Protein AF-A0A929IHF7-F1 (afdb_monomer_lite)

Secondary structure (DSSP, 8-state):
--EEEE----HHHHHHHHHHHHHHHHHHTT-SEEEEE-TTTTTTS---HHHHHHHHHTT-SEEE--TTTTSSTTHHHHHHH-TTEE--TTSPTT-SSBSEEEEE-TTS-EEEEE-----TTS---S--

Sequence (128 aa):
MRMLFLGDVVGRSGRDAVNGRLPGLRKELDLDFVVVNAENAAAGFGMTPKICDAMFEAGVDVITGGNHSWDQREIIPYISEQKRLQRPANYPQGTPGIGAGLYPARGGRKVAVISVMCRLFMDPLDCP

Radius of gyration: 14.23 Å; chains: 1; bounding box: 32×29×38 Å

pLDDT: mean 97.51, std 1.62, range [89.12, 98.88]

Structure (mmCIF, N/CA/C/O backbone):
data_AF-A0A929IHF7-F1
#
_entry.id   AF-A0A929IHF7-F1
#
loop_
_atom_site.group_PDB
_atom_site.id
_atom_sit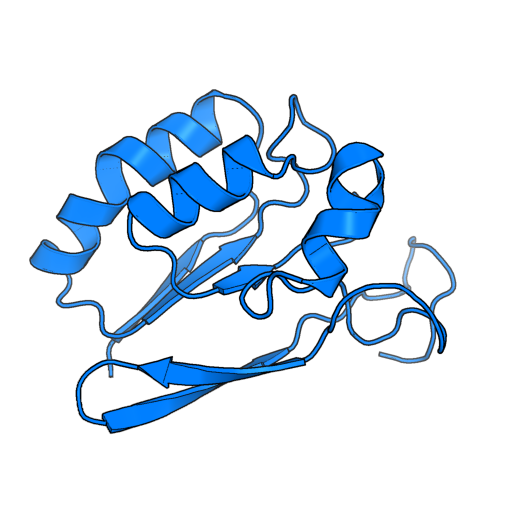e.type_symbol
_atom_site.label_atom_id
_atom_site.label_alt_id
_atom_site.label_comp_id
_atom_site.label_asym_id
_atom_site.label_entity_id
_atom_site.label_seq_id
_atom_site.pdbx_PDB_ins_code
_atom_site.Cartn_x
_atom_site.Cartn_y
_atom_site.Cartn_z
_atom_site.occupancy
_atom_site.B_iso_or_equiv
_atom_site.auth_seq_id
_atom_site.auth_comp_id
_atom_site.auth_asym_id
_atom_site.auth_atom_id
_atom_site.pdbx_PDB_model_num
ATOM 1 N N . MET A 1 1 ? -19.793 3.890 8.462 1.00 91.56 1 MET A N 1
ATOM 2 C CA . MET A 1 1 ? -18.428 3.397 8.217 1.00 91.56 1 MET A CA 1
ATOM 3 C C . MET A 1 1 ? -17.625 4.564 7.679 1.00 91.56 1 MET A C 1
ATOM 5 O O . MET A 1 1 ? -18.098 5.192 6.740 1.00 91.56 1 MET A O 1
ATOM 9 N N . ARG A 1 2 ? -16.484 4.888 8.282 1.00 97.31 2 ARG A N 1
ATOM 10 C CA . ARG A 1 2 ? -15.614 5.999 7.886 1.00 97.31 2 ARG A CA 1
ATOM 11 C C . ARG A 1 2 ? -14.311 5.429 7.352 1.00 97.31 2 ARG A C 1
ATOM 13 O O . ARG A 1 2 ? -13.634 4.682 8.055 1.00 97.31 2 ARG A O 1
ATOM 20 N N . MET A 1 3 ? -13.996 5.748 6.104 1.00 97.75 3 MET A N 1
ATOM 21 C CA . MET A 1 3 ? -12.813 5.235 5.423 1.00 97.75 3 MET A CA 1
ATOM 22 C C . MET A 1 3 ? -11.880 6.379 5.058 1.00 97.75 3 MET A C 1
ATOM 24 O O . MET A 1 3 ? -12.338 7.479 4.751 1.00 97.75 3 MET A O 1
ATOM 28 N N . LEU A 1 4 ? -10.585 6.095 5.070 1.00 98.50 4 LEU A N 1
ATOM 29 C CA . LEU A 1 4 ? -9.557 6.985 4.554 1.00 98.50 4 LEU A CA 1
ATOM 30 C C . LEU A 1 4 ? -8.784 6.255 3.463 1.00 98.50 4 LEU A C 1
ATOM 32 O O . LEU A 1 4 ? -8.273 5.162 3.694 1.00 98.50 4 LEU A O 1
ATOM 36 N N . PHE A 1 5 ? -8.686 6.874 2.295 1.00 98.56 5 PHE A N 1
ATOM 37 C CA . PHE A 1 5 ? -7.763 6.462 1.250 1.00 98.56 5 PHE A CA 1
ATOM 38 C C . PHE A 1 5 ? -6.685 7.536 1.133 1.00 98.56 5 PHE A C 1
ATOM 40 O O . PHE A 1 5 ? -7.006 8.704 0.910 1.00 98.56 5 PHE A O 1
ATOM 47 N N . LEU A 1 6 ? -5.423 7.157 1.312 1.00 98.38 6 LEU A N 1
ATOM 48 C CA . LEU A 1 6 ? -4.285 8.025 1.038 1.00 98.38 6 LEU A CA 1
ATOM 49 C C . LEU A 1 6 ? -3.726 7.664 -0.334 1.00 98.38 6 LEU A C 1
ATOM 51 O O . LEU A 1 6 ? -3.430 6.498 -0.600 1.00 98.38 6 LEU A O 1
ATOM 55 N N . GLY A 1 7 ? -3.596 8.680 -1.187 1.00 97.06 7 GLY A N 1
ATOM 56 C CA . GLY A 1 7 ? -2.912 8.546 -2.467 1.00 97.06 7 GLY A CA 1
ATOM 57 C C . GLY A 1 7 ? -1.421 8.263 -2.294 1.00 97.06 7 GLY A C 1
ATOM 58 O O . GLY A 1 7 ? -0.937 8.016 -1.189 1.00 97.06 7 GLY A O 1
ATOM 59 N N . ASP A 1 8 ? -0.709 8.322 -3.409 1.00 98.06 8 ASP A N 1
ATOM 60 C CA . ASP A 1 8 ? 0.684 7.915 -3.528 1.00 98.06 8 ASP A CA 1
ATOM 61 C C . ASP A 1 8 ? 1.588 8.474 -2.432 1.00 98.06 8 ASP A C 1
ATOM 63 O O . ASP A 1 8 ? 1.854 9.676 -2.324 1.00 98.06 8 ASP A O 1
ATOM 67 N N . VAL A 1 9 ? 2.120 7.557 -1.634 1.00 98.56 9 VAL A N 1
ATOM 68 C CA . VAL A 1 9 ? 3.152 7.864 -0.658 1.00 98.56 9 VAL A CA 1
ATOM 69 C C . VAL A 1 9 ? 4.490 7.923 -1.368 1.00 98.56 9 VAL A C 1
ATOM 71 O O . VAL A 1 9 ? 5.013 6.902 -1.805 1.00 98.56 9 VAL A O 1
ATOM 74 N N . VAL A 1 10 ? 5.072 9.119 -1.434 1.00 98.62 10 VAL A N 1
ATOM 75 C CA . VAL A 1 10 ? 6.331 9.353 -2.147 1.00 98.62 10 VAL A CA 1
ATOM 76 C C . VAL A 1 10 ? 7.488 9.534 -1.168 1.00 98.62 10 VAL A C 1
ATOM 78 O O . VAL A 1 10 ? 7.536 10.491 -0.390 1.00 98.62 10 VAL A O 1
ATOM 81 N N . GLY A 1 11 ? 8.459 8.621 -1.234 1.00 98.06 11 GLY A N 1
ATOM 82 C CA . GLY A 1 11 ? 9.739 8.739 -0.539 1.00 98.06 11 GLY A CA 1
ATOM 83 C C . GLY A 1 11 ? 9.635 8.926 0.981 1.00 98.06 11 GLY A C 1
ATOM 84 O O . GLY A 1 11 ? 8.690 8.493 1.634 1.00 98.06 11 GLY A O 1
ATOM 85 N N . ARG A 1 12 ? 10.665 9.537 1.583 1.00 98.19 12 ARG A N 1
ATOM 86 C CA . ARG A 1 12 ? 10.750 9.691 3.047 1.00 98.19 12 ARG A CA 1
ATOM 87 C C . ARG A 1 12 ? 9.661 10.603 3.604 1.00 98.19 12 ARG A C 1
ATOM 89 O O . ARG A 1 12 ? 9.020 10.227 4.573 1.00 98.19 12 ARG A O 1
ATOM 96 N N . SER A 1 13 ? 9.429 11.749 2.972 1.00 98.12 13 SER A N 1
ATOM 97 C CA . SER A 1 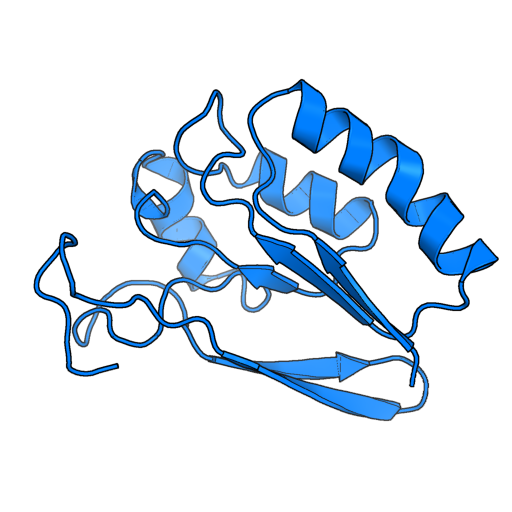13 ? 8.434 12.727 3.424 1.00 98.12 13 SER A CA 1
ATOM 98 C C . SER A 1 13 ? 7.028 12.132 3.494 1.00 98.12 13 SER A C 1
ATOM 100 O O . SER A 1 13 ? 6.339 12.323 4.493 1.00 98.12 13 SER A O 1
ATOM 102 N N . GLY A 1 14 ? 6.621 11.364 2.477 1.00 98.38 14 GLY A N 1
ATOM 103 C CA . GLY A 1 14 ? 5.333 10.679 2.480 1.00 98.38 14 GLY A CA 1
ATOM 104 C C . GLY A 1 14 ? 5.234 9.644 3.602 1.00 98.38 14 GLY A C 1
ATOM 105 O O . GLY A 1 14 ? 4.246 9.621 4.333 1.00 98.38 14 GLY A O 1
ATOM 106 N N . ARG A 1 15 ? 6.273 8.817 3.783 1.00 98.50 15 ARG A N 1
ATOM 107 C CA . ARG A 1 15 ? 6.301 7.808 4.858 1.00 98.50 15 ARG A CA 1
ATOM 108 C C . ARG A 1 15 ? 6.220 8.444 6.242 1.00 98.50 15 ARG A C 1
ATOM 110 O O . ARG A 1 15 ? 5.451 7.970 7.071 1.00 98.50 15 ARG A O 1
ATOM 117 N N . ASP A 1 16 ? 6.972 9.514 6.479 1.00 98.50 16 ASP A N 1
ATOM 118 C CA . ASP A 1 16 ? 6.980 10.217 7.764 1.00 98.50 16 ASP A CA 1
ATOM 119 C C . ASP A 1 16 ? 5.605 10.839 8.056 1.00 98.50 16 ASP A C 1
ATOM 121 O O . ASP A 1 16 ? 5.106 10.752 9.180 1.00 98.50 16 ASP A O 1
ATOM 125 N N . ALA A 1 17 ? 4.948 11.400 7.034 1.00 98.25 17 ALA A N 1
ATOM 126 C CA . ALA A 1 17 ? 3.596 11.934 7.158 1.00 98.25 17 ALA A CA 1
ATOM 127 C C . ALA A 1 17 ? 2.579 10.840 7.519 1.00 98.25 17 ALA A C 1
ATOM 129 O O . ALA A 1 17 ? 1.810 11.016 8.465 1.00 98.25 17 ALA A O 1
ATOM 130 N N . VAL A 1 18 ? 2.594 9.702 6.816 1.00 98.38 18 VAL A N 1
ATOM 131 C CA . VAL A 1 18 ? 1.695 8.571 7.102 1.00 98.38 18 VAL A CA 1
ATOM 132 C C . VAL A 1 18 ? 1.953 8.027 8.503 1.00 98.38 18 VAL A C 1
ATOM 134 O O . VAL A 1 18 ? 1.050 8.033 9.337 1.00 98.38 18 VAL A O 1
ATOM 137 N N . ASN A 1 19 ? 3.190 7.628 8.793 1.00 98.44 19 ASN A N 1
ATOM 138 C CA . ASN A 1 19 ? 3.524 6.936 10.035 1.00 98.44 19 ASN A CA 1
ATOM 139 C C . ASN A 1 19 ? 3.353 7.836 11.269 1.00 98.44 19 ASN A C 1
ATOM 141 O O . ASN A 1 19 ? 2.939 7.364 12.325 1.00 98.44 19 ASN A O 1
ATOM 145 N N . GLY A 1 20 ? 3.628 9.139 11.140 1.00 98.31 20 GLY A N 1
ATOM 146 C CA . GLY A 1 20 ? 3.507 10.093 12.241 1.00 98.31 20 GLY A CA 1
ATOM 147 C C . GLY A 1 20 ? 2.090 10.624 12.479 1.00 98.31 20 GLY A C 1
ATOM 148 O O . GLY A 1 20 ? 1.750 10.962 13.612 1.00 98.31 20 GLY A O 1
ATOM 149 N N . ARG A 1 21 ? 1.249 10.733 11.438 1.00 98.19 21 ARG A N 1
ATOM 150 C CA . ARG A 1 21 ? -0.068 11.401 11.539 1.00 98.19 21 ARG A CA 1
ATOM 151 C C . ARG A 1 21 ? -1.240 10.431 11.563 1.00 98.19 21 ARG A C 1
ATOM 153 O O . ARG A 1 21 ? -2.238 10.723 12.224 1.00 98.19 21 ARG A O 1
ATOM 160 N N . LEU A 1 22 ? -1.139 9.294 10.873 1.00 98.50 22 LEU A N 1
ATOM 161 C CA . LEU A 1 22 ? -2.257 8.364 10.722 1.00 98.50 22 LEU A CA 1
ATOM 162 C C . LEU A 1 22 ? -2.833 7.872 12.062 1.00 98.50 22 LEU A C 1
ATOM 164 O O . LEU A 1 22 ? -4.059 7.912 12.199 1.00 98.50 22 LEU A O 1
ATOM 168 N N . PRO A 1 23 ? -2.031 7.504 13.085 1.00 98.25 23 PRO A N 1
ATOM 169 C CA . PRO A 1 23 ? -2.581 7.081 14.375 1.00 98.25 23 PRO A CA 1
ATOM 170 C C . PRO A 1 2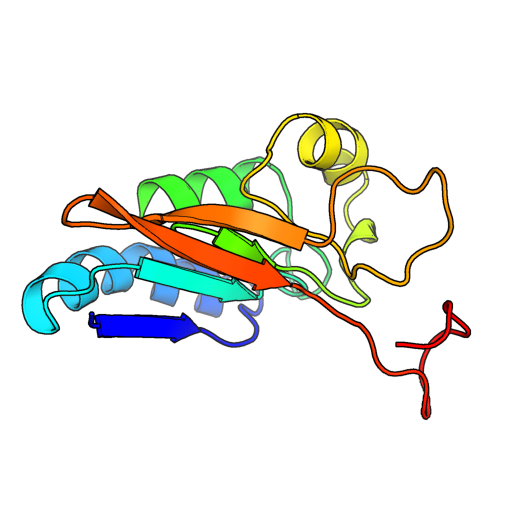3 ? -3.471 8.144 15.038 1.00 98.25 23 PRO A C 1
ATOM 172 O O . PRO A 1 23 ? -4.472 7.810 15.676 1.00 98.25 23 PRO A O 1
ATOM 175 N N . GLY A 1 24 ? -3.126 9.426 14.874 1.00 98.38 24 GLY A N 1
ATOM 176 C CA . GLY A 1 24 ? -3.929 10.555 15.348 1.00 98.38 24 GLY A CA 1
ATOM 177 C C . GLY A 1 24 ? -5.212 10.720 14.537 1.00 98.38 24 GLY A C 1
ATOM 178 O O . GLY A 1 24 ? -6.297 10.767 15.116 1.00 98.38 24 GLY A O 1
ATOM 179 N N . LEU A 1 25 ? -5.101 10.698 13.204 1.00 98.12 25 LEU A N 1
ATOM 180 C CA . LEU A 1 25 ? -6.246 10.818 12.295 1.00 98.12 25 LEU A CA 1
ATOM 181 C C . LEU A 1 25 ? -7.273 9.702 12.499 1.00 98.12 25 LEU A C 1
ATOM 183 O O . LEU A 1 25 ? -8.472 9.965 12.446 1.00 98.12 25 LEU A O 1
ATOM 187 N N . ARG A 1 26 ? -6.838 8.467 12.787 1.00 97.75 26 ARG A N 1
ATOM 188 C CA . ARG A 1 26 ? -7.766 7.368 13.099 1.00 97.75 26 ARG A CA 1
ATOM 189 C C . ARG A 1 26 ? -8.652 7.676 14.301 1.00 97.75 26 ARG A C 1
ATOM 191 O O . ARG A 1 26 ? -9.823 7.310 14.275 1.00 97.75 26 ARG A O 1
ATOM 198 N N . LYS A 1 27 ? -8.109 8.336 15.329 1.00 97.75 27 LYS A N 1
ATOM 199 C CA . LYS A 1 27 ? -8.855 8.732 16.532 1.00 97.75 27 LYS A CA 1
ATOM 200 C C . LYS A 1 27 ? -9.739 9.945 16.263 1.00 97.75 27 LYS A C 1
ATOM 202 O O . LYS A 1 27 ? -10.922 9.907 16.568 1.00 97.75 27 LYS A O 1
ATOM 207 N N . GLU A 1 28 ? -9.166 10.991 15.673 1.00 98.38 28 GLU A N 1
ATOM 208 C CA . GLU A 1 28 ? -9.851 12.259 15.394 1.00 98.38 28 GLU A CA 1
ATOM 209 C C . GLU A 1 28 ? -11.047 12.075 14.455 1.00 98.38 28 GLU A C 1
ATOM 211 O O . GLU A 1 28 ? -12.124 12.624 14.679 1.00 98.38 28 GLU A O 1
ATOM 216 N N . LEU A 1 29 ? -10.868 11.263 13.414 1.00 98.00 29 LEU A N 1
ATOM 217 C CA . LEU A 1 29 ? -11.872 11.032 12.384 1.00 98.00 29 LEU A CA 1
ATOM 218 C C . LEU A 1 29 ? -12.647 9.729 12.590 1.00 98.00 29 LEU A C 1
ATOM 220 O O . LEU A 1 29 ? -13.389 9.354 11.687 1.00 98.00 29 LEU A O 1
ATOM 224 N N . ASP A 1 30 ? -12.474 9.038 13.721 1.00 97.50 30 ASP A N 1
ATOM 225 C CA . ASP A 1 30 ? -13.132 7.762 14.045 1.00 97.50 30 ASP A CA 1
ATOM 226 C C . ASP A 1 30 ? -13.107 6.761 12.866 1.00 97.50 30 ASP A C 1
ATOM 228 O O . ASP A 1 30 ? -14.138 6.265 12.407 1.00 97.50 30 ASP A O 1
ATOM 232 N N . LEU A 1 31 ? -11.915 6.525 12.301 1.00 98.12 31 LEU A N 1
ATOM 233 C CA . LEU A 1 31 ? -11.751 5.747 11.066 1.00 98.12 31 LEU A CA 1
ATOM 234 C C . LEU A 1 31 ? -11.935 4.243 11.311 1.00 98.12 31 LEU A C 1
ATOM 236 O O . LEU A 1 31 ? -11.223 3.622 12.108 1.00 98.12 31 LEU A O 1
ATOM 240 N N . ASP A 1 32 ? -12.838 3.634 10.544 1.00 98.12 32 ASP A N 1
ATOM 241 C CA . ASP A 1 32 ? -13.097 2.194 10.556 1.00 98.12 32 ASP A CA 1
ATOM 242 C C . ASP A 1 32 ? -12.115 1.410 9.673 1.00 98.12 32 ASP A C 1
ATOM 244 O O . ASP A 1 32 ? -11.865 0.238 9.960 1.00 98.12 32 ASP A O 1
ATOM 248 N N . PHE A 1 33 ? -11.597 2.029 8.603 1.00 98.62 33 PHE A N 1
ATOM 249 C CA . PHE A 1 33 ? -10.744 1.373 7.607 1.00 98.62 33 PHE A CA 1
ATOM 250 C C . PHE A 1 33 ? -9.832 2.367 6.863 1.00 98.62 33 PHE A C 1
ATOM 252 O O . PHE A 1 33 ? -10.271 3.466 6.518 1.00 98.62 33 PHE A O 1
ATOM 259 N N . VAL A 1 34 ? -8.579 1.996 6.597 1.00 98.75 34 VAL A N 1
ATOM 260 C CA . VAL A 1 34 ? -7.565 2.847 5.956 1.00 98.75 34 VAL A CA 1
ATOM 261 C C . VAL A 1 34 ? -6.856 2.100 4.829 1.00 98.75 34 VAL A C 1
ATOM 263 O O . VAL A 1 34 ? -6.303 1.024 5.042 1.00 98.75 34 VAL A O 1
ATOM 266 N N . VAL A 1 35 ? -6.799 2.711 3.649 1.00 98.81 35 VAL A N 1
ATOM 267 C CA . VAL A 1 35 ? -6.043 2.214 2.493 1.00 98.81 35 VAL A CA 1
ATOM 268 C C . VAL A 1 35 ? -4.981 3.232 2.094 1.00 98.81 35 VAL A C 1
ATOM 270 O O . VAL A 1 35 ? -5.222 4.437 2.172 1.00 98.81 35 VAL A O 1
ATOM 273 N N . VAL A 1 36 ? -3.813 2.757 1.667 1.00 98.81 36 VAL A N 1
ATOM 274 C CA . VAL A 1 36 ? -2.705 3.605 1.205 1.00 98.81 36 VAL A CA 1
ATOM 275 C C . VAL A 1 36 ? -2.143 3.072 -0.112 1.00 98.81 36 VAL A C 1
ATOM 277 O O . VAL A 1 36 ? -1.910 1.868 -0.219 1.00 98.81 36 VAL A O 1
ATOM 280 N N . ASN A 1 37 ? -1.895 3.939 -1.100 1.00 98.81 37 ASN A N 1
ATOM 281 C CA . ASN A 1 37 ? -1.027 3.599 -2.235 1.00 98.81 37 ASN A CA 1
ATOM 282 C C . ASN A 1 37 ? 0.440 3.865 -1.860 1.00 98.81 37 ASN A C 1
ATOM 284 O O . ASN A 1 37 ? 0.807 4.993 -1.533 1.00 98.81 37 ASN A O 1
ATOM 288 N N . ALA A 1 38 ? 1.280 2.832 -1.892 1.00 98.31 38 ALA A N 1
ATOM 289 C CA . ALA A 1 38 ? 2.692 2.913 -1.522 1.00 98.31 38 ALA A CA 1
ATOM 290 C C . ALA A 1 38 ? 3.654 2.697 -2.700 1.00 98.31 38 ALA A C 1
ATOM 292 O O . ALA A 1 38 ? 4.838 2.466 -2.464 1.00 98.31 38 ALA A O 1
ATOM 293 N N . GLU A 1 39 ? 3.193 2.761 -3.954 1.00 98.25 39 GLU A N 1
ATOM 294 C CA . GLU A 1 39 ? 4.033 2.427 -5.113 1.00 98.25 39 GLU A CA 1
ATOM 295 C C . GLU A 1 39 ? 5.295 3.284 -5.257 1.00 98.25 39 GLU A C 1
ATOM 297 O O . GLU A 1 39 ? 6.254 2.828 -5.857 1.00 98.25 39 GLU A O 1
ATOM 302 N N . ASN A 1 40 ? 5.332 4.476 -4.660 1.00 98.62 40 ASN A N 1
ATOM 303 C CA . ASN A 1 40 ? 6.465 5.404 -4.721 1.00 98.62 40 ASN A CA 1
ATOM 304 C C . ASN A 1 40 ? 7.214 5.517 -3.376 1.00 98.62 40 ASN A C 1
ATOM 306 O O . ASN A 1 40 ? 8.020 6.433 -3.146 1.00 98.62 40 ASN A O 1
ATOM 310 N N . ALA A 1 41 ? 6.943 4.607 -2.437 1.00 98.31 41 ALA A N 1
ATOM 311 C CA . ALA A 1 41 ? 7.356 4.771 -1.054 1.00 98.31 41 ALA A CA 1
ATOM 312 C C . ALA A 1 41 ? 8.861 4.557 -0.849 1.00 98.31 41 ALA A C 1
ATOM 314 O O . ALA A 1 41 ? 9.426 5.167 0.054 1.00 98.31 41 ALA A O 1
ATOM 315 N N . ALA A 1 42 ? 9.551 3.754 -1.657 1.00 98.00 42 ALA A N 1
ATOM 316 C CA . ALA A 1 42 ? 10.986 3.488 -1.558 1.00 98.00 42 ALA A CA 1
ATOM 317 C C . ALA A 1 42 ? 11.793 4.446 -2.446 1.00 98.00 42 ALA A C 1
ATOM 319 O O . ALA A 1 42 ? 12.018 4.202 -3.621 1.00 98.00 42 ALA A O 1
ATOM 320 N N . ALA A 1 43 ? 12.230 5.570 -1.869 1.00 95.00 43 ALA A N 1
ATOM 321 C CA . ALA A 1 43 ? 13.038 6.582 -2.566 1.00 95.00 43 ALA A CA 1
ATOM 322 C C . ALA A 1 43 ? 12.435 7.072 -3.906 1.00 95.00 43 ALA A C 1
ATOM 324 O O . ALA A 1 43 ? 13.171 7.518 -4.780 1.00 95.00 43 ALA A O 1
ATOM 325 N N . GLY A 1 44 ? 11.103 7.025 -4.033 1.00 94.94 44 GLY A N 1
ATOM 326 C CA . GLY A 1 44 ? 10.364 7.429 -5.228 1.00 94.94 44 GLY A CA 1
ATOM 327 C C . GLY A 1 44 ? 9.866 6.269 -6.089 1.00 94.94 44 GLY A C 1
ATOM 328 O O . GLY A 1 44 ? 8.976 6.511 -6.885 1.00 94.94 44 GLY A O 1
ATOM 329 N N . PHE A 1 45 ? 10.373 5.043 -5.908 1.00 96.94 45 PHE A N 1
ATOM 330 C CA . PHE A 1 45 ? 10.079 3.902 -6.784 1.00 96.94 45 PHE A CA 1
ATOM 331 C C . PHE A 1 45 ? 9.994 2.582 -6.004 1.00 96.94 45 PHE A C 1
ATOM 333 O O . PHE A 1 45 ? 10.975 2.097 -5.433 1.00 96.94 45 PHE A O 1
ATOM 340 N N . GLY A 1 46 ? 8.811 1.987 -5.982 1.00 97.56 46 GLY A N 1
ATOM 341 C CA . GLY A 1 46 ? 8.480 0.747 -5.292 1.00 97.56 46 GLY A CA 1
ATOM 342 C C . GLY A 1 46 ? 8.320 0.887 -3.787 1.00 97.56 46 GLY A C 1
ATOM 343 O O . GLY A 1 46 ? 8.162 1.973 -3.232 1.00 97.56 46 GLY A O 1
ATOM 344 N N . MET A 1 47 ? 8.353 -0.250 -3.101 1.00 98.06 47 MET A N 1
ATOM 345 C CA . MET A 1 47 ? 8.205 -0.35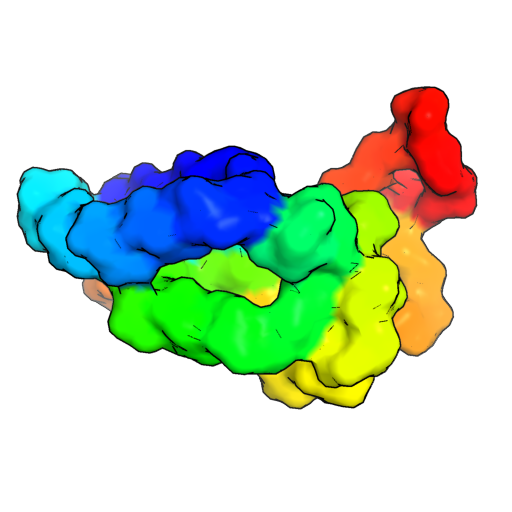2 -1.651 1.00 98.06 47 MET A CA 1
ATOM 346 C C . MET A 1 47 ? 8.986 -1.554 -1.132 1.00 98.06 47 MET A C 1
ATOM 348 O O . MET A 1 47 ? 9.207 -2.512 -1.862 1.00 98.06 47 MET A O 1
ATOM 352 N N . THR A 1 48 ? 9.391 -1.518 0.133 1.00 98.50 48 THR A N 1
ATOM 353 C CA . THR A 1 48 ? 10.106 -2.628 0.778 1.00 98.50 48 THR A CA 1
ATOM 354 C C . THR A 1 48 ? 9.247 -3.246 1.883 1.00 98.50 48 THR A C 1
ATOM 356 O O . THR A 1 48 ? 8.355 -2.559 2.396 1.00 98.50 48 THR A O 1
ATOM 359 N N . PRO A 1 49 ? 9.514 -4.497 2.309 1.00 98.62 49 PRO A N 1
ATOM 360 C CA . PRO A 1 49 ? 8.835 -5.118 3.449 1.00 98.62 49 PRO A CA 1
ATOM 361 C C . PRO A 1 49 ? 8.824 -4.212 4.682 1.00 98.62 49 PRO A C 1
ATOM 363 O O . PRO A 1 49 ? 7.769 -3.898 5.219 1.00 98.62 49 PRO A O 1
ATOM 366 N N . LYS A 1 50 ? 9.989 -3.644 5.024 1.00 98.62 50 LYS A N 1
ATOM 367 C CA . LYS A 1 50 ? 10.150 -2.717 6.152 1.00 98.62 50 LYS A CA 1
ATOM 368 C C . LYS A 1 50 ? 9.240 -1.488 6.060 1.00 98.62 50 LYS A C 1
ATOM 370 O O . LYS A 1 50 ? 8.753 -1.006 7.078 1.00 98.62 50 LYS A O 1
ATOM 375 N N . ILE A 1 51 ? 9.049 -0.939 4.858 1.00 98.62 51 ILE A N 1
ATOM 376 C CA . ILE A 1 51 ? 8.159 0.210 4.649 1.00 98.62 51 ILE A CA 1
ATOM 377 C C . ILE A 1 51 ? 6.699 -0.206 4.843 1.00 98.62 51 ILE A C 1
ATOM 379 O O . ILE A 1 51 ? 5.953 0.514 5.506 1.00 98.62 51 ILE A O 1
ATOM 383 N N . CYS A 1 52 ? 6.309 -1.355 4.288 1.00 98.75 52 CYS A N 1
ATOM 384 C CA . CYS A 1 52 ? 4.953 -1.881 4.413 1.00 98.75 52 CYS A CA 1
ATOM 385 C C . CYS A 1 52 ? 4.609 -2.173 5.878 1.00 98.75 52 CYS A C 1
ATOM 387 O O . CYS A 1 52 ? 3.580 -1.714 6.369 1.00 98.75 52 CYS A O 1
ATOM 389 N N . ASP A 1 53 ? 5.503 -2.859 6.590 1.00 98.75 53 ASP A N 1
ATOM 390 C CA . ASP A 1 53 ? 5.334 -3.202 8.003 1.00 98.75 53 ASP A CA 1
ATOM 391 C C . ASP A 1 53 ? 5.149 -1.946 8.865 1.00 98.75 53 ASP A C 1
ATOM 393 O O . ASP A 1 53 ? 4.190 -1.867 9.630 1.00 98.75 53 ASP A O 1
ATOM 397 N N . ALA A 1 54 ? 5.968 -0.908 8.657 1.00 98.69 54 ALA A N 1
ATOM 398 C CA . ALA A 1 54 ? 5.834 0.356 9.384 1.00 98.69 54 ALA A CA 1
ATOM 399 C C . ALA A 1 54 ? 4.476 1.049 9.144 1.00 98.69 54 ALA A C 1
ATOM 401 O O . ALA A 1 54 ? 3.902 1.639 10.059 1.00 98.69 54 ALA A O 1
ATOM 402 N N . MET A 1 55 ? 3.934 0.973 7.924 1.00 98.75 55 MET A N 1
ATOM 403 C CA . MET A 1 55 ? 2.606 1.514 7.617 1.00 98.75 55 MET A CA 1
ATOM 404 C C . MET A 1 55 ? 1.488 0.691 8.267 1.00 98.75 55 MET A C 1
ATOM 406 O O . MET A 1 55 ? 0.520 1.260 8.777 1.00 98.75 55 MET A O 1
ATOM 410 N N . PHE A 1 56 ? 1.611 -0.639 8.291 1.00 98.69 56 PHE A N 1
ATOM 411 C CA . PHE A 1 56 ? 0.663 -1.492 9.007 1.00 98.69 56 PHE A CA 1
ATOM 412 C C . PHE A 1 56 ? 0.682 -1.210 10.515 1.00 98.69 56 PHE A C 1
ATOM 414 O O . PHE A 1 56 ? -0.387 -1.108 11.119 1.00 98.69 56 PHE A O 1
ATOM 421 N N . GLU A 1 57 ? 1.863 -1.012 11.105 1.00 98.62 57 GLU A N 1
ATOM 422 C CA . GLU A 1 57 ? 2.035 -0.596 12.505 1.00 98.62 57 GLU A CA 1
ATOM 423 C C . GLU A 1 57 ? 1.417 0.783 12.782 1.00 98.62 57 GLU A C 1
ATOM 425 O O . GLU A 1 57 ? 0.789 0.984 13.823 1.00 98.62 57 GLU A O 1
ATOM 430 N N . ALA A 1 58 ? 1.506 1.718 11.830 1.00 98.44 58 ALA A N 1
ATOM 431 C CA . ALA A 1 58 ? 0.851 3.027 11.909 1.00 98.44 58 ALA A CA 1
ATOM 432 C C . ALA A 1 58 ? -0.685 2.964 11.773 1.00 98.44 58 ALA A C 1
ATOM 434 O O . ALA A 1 58 ? -1.375 3.971 11.964 1.00 98.44 58 ALA A O 1
ATOM 435 N N . GLY A 1 59 ? -1.235 1.790 11.457 1.00 98.25 59 GLY A N 1
ATOM 436 C CA . GLY A 1 59 ? -2.668 1.552 11.358 1.00 98.25 59 GLY A CA 1
ATOM 437 C C . GLY A 1 59 ? -3.226 1.653 9.942 1.00 98.25 59 GLY A C 1
ATOM 438 O O . GLY A 1 59 ? -4.404 1.961 9.796 1.00 98.25 59 GLY A O 1
ATOM 439 N N . VAL A 1 60 ? -2.435 1.419 8.895 1.00 98.75 60 VAL A N 1
ATOM 440 C CA . VAL A 1 60 ? -2.975 1.163 7.548 1.00 98.75 60 VAL A CA 1
ATOM 441 C C . VAL A 1 60 ? -3.620 -0.220 7.526 1.00 98.75 60 VAL A C 1
ATOM 443 O O . VAL A 1 60 ? -3.011 -1.168 8.003 1.00 98.75 60 VAL A O 1
ATOM 446 N N . ASP A 1 61 ? -4.824 -0.378 6.972 1.00 98.69 61 ASP A N 1
ATOM 447 C CA . ASP A 1 61 ? -5.490 -1.684 6.864 1.00 98.69 61 ASP A CA 1
ATOM 448 C C . ASP A 1 61 ? -5.066 -2.444 5.605 1.00 98.69 61 ASP A C 1
ATOM 450 O O . ASP A 1 61 ? -4.786 -3.640 5.689 1.00 98.69 61 ASP A O 1
ATOM 454 N N . VAL A 1 62 ? -4.960 -1.757 4.465 1.00 98.75 62 VAL A N 1
ATOM 455 C CA . VAL A 1 62 ? -4.517 -2.331 3.184 1.00 98.75 62 VAL A CA 1
ATOM 456 C C . VAL A 1 62 ? -3.543 -1.387 2.494 1.00 98.75 62 VAL A C 1
ATOM 458 O O . VAL A 1 62 ? -3.778 -0.183 2.419 1.00 98.75 62 VAL A O 1
ATOM 461 N N . ILE A 1 63 ? -2.468 -1.948 1.955 1.00 98.88 63 ILE A N 1
ATOM 462 C CA . ILE A 1 63 ? -1.549 -1.245 1.066 1.00 98.88 63 ILE A CA 1
ATOM 463 C C . ILE A 1 63 ? -1.840 -1.696 -0.361 1.00 98.88 63 ILE A C 1
ATOM 465 O O . ILE A 1 63 ? -1.960 -2.887 -0.641 1.00 98.88 63 ILE A O 1
ATOM 469 N N . THR A 1 64 ? -1.943 -0.733 -1.263 1.00 98.75 64 THR A N 1
ATOM 470 C CA . THR A 1 64 ? -2.015 -0.947 -2.709 1.00 98.75 64 THR A CA 1
ATOM 471 C C . THR A 1 64 ? -0.714 -0.468 -3.347 1.00 98.75 64 THR A C 1
ATOM 473 O O . THR A 1 64 ? -0.047 0.420 -2.815 1.00 98.75 64 THR A O 1
ATOM 476 N N . GLY A 1 65 ? -0.326 -1.095 -4.450 1.00 96.81 65 GLY A N 1
ATOM 477 C CA . GLY A 1 65 ? 0.735 -0.617 -5.328 1.00 96.81 65 GLY A CA 1
ATOM 478 C C . GLY A 1 65 ? 0.187 -0.150 -6.674 1.00 96.81 65 GLY A C 1
ATOM 479 O O . GLY A 1 65 ? -0.999 0.159 -6.798 1.00 96.81 65 GLY A O 1
ATOM 480 N N . GLY A 1 66 ? 1.049 -0.171 -7.685 1.00 97.12 66 GLY A N 1
ATOM 481 C CA . GLY A 1 66 ? 0.771 0.357 -9.015 1.00 97.12 66 GLY A CA 1
ATOM 482 C C . GLY A 1 66 ? 1.809 -0.120 -10.028 1.00 97.12 66 GLY A C 1
ATOM 483 O O . GLY A 1 66 ? 2.179 -1.299 -10.036 1.00 97.12 66 GLY A O 1
ATOM 484 N N . ASN A 1 67 ? 2.266 0.766 -10.907 1.00 97.75 67 ASN A N 1
ATOM 485 C CA . ASN A 1 67 ? 3.270 0.427 -11.917 1.00 97.75 67 ASN A CA 1
ATOM 486 C C . ASN A 1 67 ? 4.665 0.244 -11.311 1.00 97.75 67 ASN A C 1
ATOM 488 O O . ASN A 1 67 ? 5.428 -0.584 -11.798 1.00 97.75 67 ASN A O 1
ATOM 492 N N . HIS A 1 68 ? 4.959 0.898 -10.188 1.00 97.94 68 HIS A N 1
ATOM 493 C CA . HIS A 1 68 ? 6.244 0.753 -9.497 1.00 97.94 68 HIS A CA 1
ATOM 494 C C . HIS A 1 68 ? 6.288 -0.400 -8.481 1.00 97.94 68 HIS A C 1
ATOM 496 O O . HIS A 1 68 ? 7.264 -0.564 -7.751 1.00 97.94 68 HIS A O 1
ATOM 502 N N . SER A 1 69 ? 5.261 -1.259 -8.438 1.00 96.75 69 SER A N 1
ATOM 503 C CA . SER A 1 69 ? 5.151 -2.370 -7.477 1.00 96.75 69 SER A CA 1
ATOM 504 C C . SER A 1 69 ? 6.359 -3.313 -7.420 1.00 96.75 69 SER A C 1
ATOM 506 O O . SER A 1 69 ? 6.542 -3.967 -6.397 1.00 96.75 69 SER A O 1
ATOM 508 N N . TRP A 1 70 ? 7.169 -3.397 -8.477 1.00 97.31 70 TRP A N 1
ATOM 509 C CA . TRP A 1 70 ? 8.244 -4.387 -8.620 1.00 97.31 70 TRP A CA 1
ATOM 510 C C . TRP A 1 70 ? 9.660 -3.802 -8.571 1.00 97.31 70 TRP A C 1
ATOM 512 O O . TRP A 1 70 ? 10.629 -4.553 -8.686 1.00 97.31 70 TRP A O 1
ATOM 522 N N . ASP A 1 71 ? 9.801 -2.491 -8.362 1.00 97.81 71 ASP A N 1
ATOM 523 C CA . ASP A 1 71 ? 11.099 -1.806 -8.464 1.00 97.81 71 ASP A CA 1
ATOM 524 C C . ASP A 1 71 ? 12.072 -2.164 -7.330 1.00 97.81 71 ASP A C 1
ATOM 526 O O . ASP A 1 71 ? 13.287 -2.011 -7.467 1.00 97.81 71 ASP A O 1
ATOM 530 N N . GLN A 1 72 ? 11.560 -2.702 -6.220 1.00 97.94 72 GLN A N 1
ATOM 531 C CA . GLN A 1 72 ? 12.359 -3.206 -5.103 1.00 97.94 72 GLN A CA 1
ATOM 532 C C . GLN A 1 72 ? 12.271 -4.734 -5.047 1.00 97.94 72 GLN A C 1
ATOM 534 O O . GLN A 1 72 ? 11.255 -5.290 -4.639 1.00 97.94 72 GLN A O 1
ATOM 539 N N . ARG A 1 73 ? 13.344 -5.441 -5.425 1.00 96.69 73 ARG A N 1
ATOM 540 C CA . ARG A 1 73 ? 13.349 -6.917 -5.575 1.00 96.69 73 ARG A CA 1
ATOM 541 C C . ARG A 1 73 ? 12.887 -7.680 -4.331 1.00 96.69 73 ARG A C 1
ATOM 543 O O . ARG A 1 73 ? 12.244 -8.719 -4.442 1.00 96.69 73 ARG A O 1
ATOM 550 N N . GLU A 1 74 ? 13.209 -7.161 -3.155 1.00 96.88 74 GLU A N 1
ATOM 551 C CA . GLU A 1 74 ? 12.814 -7.708 -1.853 1.00 96.88 74 GLU A CA 1
ATOM 552 C C . GLU A 1 74 ? 11.296 -7.770 -1.619 1.00 96.88 74 GLU A C 1
ATOM 554 O O . GLU A 1 74 ? 10.849 -8.538 -0.769 1.00 96.88 74 GLU A O 1
ATOM 559 N N . ILE A 1 75 ? 10.487 -7.020 -2.380 1.00 97.88 75 ILE A N 1
ATOM 560 C CA . ILE A 1 75 ? 9.026 -7.050 -2.245 1.00 97.88 75 ILE A CA 1
ATOM 561 C C . ILE A 1 75 ? 8.392 -8.309 -2.844 1.00 97.88 75 ILE A C 1
ATOM 563 O O . ILE A 1 75 ? 7.318 -8.718 -2.412 1.00 97.88 75 ILE A O 1
ATOM 567 N N . ILE A 1 76 ? 9.051 -8.944 -3.818 1.00 97.12 76 ILE A N 1
ATOM 568 C CA . ILE A 1 76 ? 8.509 -10.066 -4.599 1.00 97.12 76 ILE A CA 1
ATOM 569 C C . ILE A 1 76 ? 8.131 -11.275 -3.719 1.00 97.12 76 ILE A C 1
ATOM 571 O O . ILE A 1 76 ? 7.008 -11.771 -3.849 1.00 97.12 76 ILE A O 1
ATOM 575 N N . PRO A 1 77 ? 9.002 -11.775 -2.819 1.00 97.56 77 PRO A N 1
ATOM 576 C CA . PRO A 1 77 ? 8.593 -12.835 -1.900 1.00 97.56 77 PRO A CA 1
ATOM 577 C C . PRO A 1 77 ? 7.550 -12.332 -0.890 1.00 97.56 77 PRO A C 1
ATOM 579 O O . PRO A 1 77 ? 6.539 -12.995 -0.662 1.00 97.56 77 PRO A O 1
ATOM 582 N N . TYR A 1 78 ? 7.735 -11.120 -0.359 1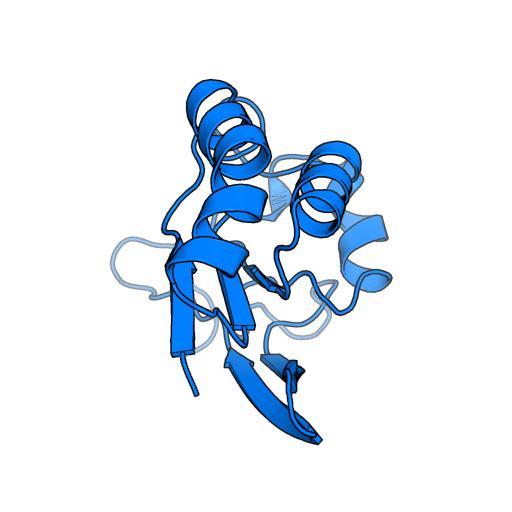.00 98.38 78 TYR A N 1
ATOM 583 C CA . TYR A 1 78 ? 6.880 -10.549 0.683 1.00 98.38 78 TYR A CA 1
ATOM 584 C C . TYR A 1 78 ? 5.418 -10.380 0.248 1.00 98.38 78 TYR A C 1
ATOM 586 O O . TYR A 1 78 ? 4.506 -10.734 0.994 1.00 98.38 78 TYR A O 1
ATOM 594 N N . ILE A 1 79 ? 5.164 -9.897 -0.972 1.00 97.81 79 ILE A N 1
ATOM 595 C CA . ILE A 1 79 ? 3.800 -9.659 -1.469 1.00 97.81 79 ILE A CA 1
ATOM 596 C C . ILE A 1 79 ? 2.980 -10.951 -1.616 1.00 97.81 79 ILE A C 1
ATOM 598 O O . ILE A 1 79 ? 1.751 -10.919 -1.593 1.00 97.81 79 ILE A O 1
ATOM 602 N N . SER A 1 80 ? 3.637 -12.107 -1.735 1.00 96.38 80 SER A N 1
ATOM 603 C CA . SER A 1 80 ? 2.954 -13.407 -1.782 1.00 96.38 80 SER A CA 1
ATOM 604 C C . SER A 1 80 ? 2.435 -13.841 -0.407 1.00 96.38 80 SER A C 1
ATOM 606 O O . SER A 1 80 ? 1.375 -14.476 -0.302 1.00 96.38 80 SER A O 1
ATOM 608 N N . GLU A 1 81 ? 3.160 -13.473 0.649 1.00 97.00 81 GLU A N 1
ATOM 609 C CA . GLU A 1 81 ? 2.874 -13.824 2.041 1.00 97.00 81 GLU A CA 1
ATOM 610 C C . GLU A 1 81 ? 1.922 -12.813 2.694 1.00 97.00 81 GLU A C 1
ATOM 612 O O . GLU A 1 81 ? 0.955 -13.192 3.361 1.00 97.00 81 GLU A O 1
ATOM 617 N N . GLN A 1 82 ? 2.133 -11.521 2.441 1.00 97.75 82 GLN A N 1
ATOM 618 C CA . GLN A 1 82 ? 1.360 -10.436 3.033 1.00 97.75 82 GLN A CA 1
ATOM 619 C C . GLN A 1 82 ? 0.040 -10.190 2.287 1.00 97.75 82 GLN A C 1
ATOM 621 O O . GLN A 1 82 ? -0.027 -9.445 1.313 1.00 97.75 82 GLN A O 1
ATOM 626 N N . LYS A 1 83 ? -1.066 -10.748 2.792 1.00 96.62 83 LYS A N 1
ATOM 627 C CA . LYS A 1 83 ? -2.401 -10.609 2.171 1.00 96.62 83 LYS A CA 1
ATOM 628 C C . LYS A 1 83 ? -2.992 -9.197 2.236 1.00 96.62 83 LYS A C 1
ATOM 630 O O . LYS A 1 83 ? -3.976 -8.920 1.556 1.00 96.62 83 LYS A O 1
ATOM 635 N N . ARG A 1 84 ? -2.439 -8.301 3.054 1.00 98.44 84 ARG A N 1
ATOM 636 C CA . ARG A 1 84 ? -2.869 -6.894 3.137 1.00 98.44 84 ARG A CA 1
ATOM 637 C C . ARG A 1 84 ? -2.113 -5.977 2.173 1.00 98.44 84 ARG A C 1
ATOM 639 O O . ARG A 1 84 ? -2.401 -4.786 2.155 1.00 98.44 84 ARG A O 1
ATOM 646 N N . LEU A 1 85 ? -1.179 -6.511 1.385 1.00 98.62 85 LEU A N 1
ATOM 647 C CA . LEU A 1 85 ? -0.496 -5.800 0.309 1.00 98.62 85 LEU A CA 1
ATOM 648 C C . LEU A 1 85 ? -1.032 -6.284 -1.044 1.00 98.62 85 LEU A C 1
ATOM 650 O O . LEU A 1 85 ? -1.075 -7.485 -1.307 1.00 98.62 85 LEU A O 1
ATOM 654 N N . GLN A 1 86 ? -1.435 -5.347 -1.899 1.00 98.25 86 GLN A N 1
ATOM 655 C CA . GLN A 1 86 ? -1.984 -5.628 -3.220 1.00 98.25 86 GLN A CA 1
ATOM 656 C C . GLN A 1 86 ? -1.121 -5.046 -4.340 1.00 98.25 86 GLN A C 1
ATOM 658 O O . GLN A 1 86 ? -0.652 -3.912 -4.255 1.00 98.25 86 GLN A O 1
ATOM 663 N N . ARG A 1 87 ? -0.995 -5.804 -5.428 1.00 97.31 87 ARG A N 1
ATOM 664 C CA . ARG A 1 87 ? -0.559 -5.326 -6.750 1.00 97.31 87 ARG A CA 1
ATOM 665 C C . ARG A 1 87 ? -1.785 -5.090 -7.645 1.00 97.31 87 ARG A C 1
ATOM 667 O O . ARG A 1 87 ? -2.859 -5.575 -7.306 1.00 97.31 87 ARG A O 1
ATOM 674 N N . PRO A 1 88 ? -1.676 -4.427 -8.802 1.00 98.31 88 PRO A N 1
ATOM 675 C CA . PRO A 1 88 ? -2.813 -4.287 -9.716 1.00 98.31 88 PRO A CA 1
ATOM 676 C C . PRO A 1 88 ? -3.363 -5.638 -10.202 1.00 98.31 88 PRO A C 1
ATOM 678 O O . PRO A 1 88 ? -2.606 -6.537 -10.562 1.00 98.31 88 PRO A O 1
ATOM 681 N N . ALA A 1 89 ? -4.683 -5.818 -10.188 1.00 98.12 89 ALA A N 1
ATOM 682 C CA . ALA A 1 89 ? -5.380 -7.086 -10.413 1.00 98.12 89 ALA A CA 1
ATOM 683 C C . ALA A 1 89 ? -5.216 -7.636 -11.831 1.00 98.12 89 ALA A C 1
ATOM 685 O O . ALA A 1 89 ? -5.158 -8.852 -11.999 1.00 98.12 89 ALA A O 1
ATOM 686 N N . ASN A 1 90 ? -5.063 -6.752 -12.812 1.00 98.00 90 ASN A N 1
ATOM 687 C CA . ASN A 1 90 ? -4.910 -7.076 -14.227 1.00 98.00 90 ASN A CA 1
ATOM 688 C C . ASN A 1 90 ? -3.461 -7.393 -14.650 1.00 98.00 90 ASN A C 1
ATOM 690 O O . ASN A 1 90 ? -3.148 -7.395 -15.838 1.00 98.00 90 ASN A O 1
ATOM 694 N N . TYR A 1 91 ? -2.569 -7.674 -13.694 1.00 97.69 91 TYR A N 1
ATOM 695 C CA . TYR A 1 91 ? -1.317 -8.368 -14.004 1.00 97.69 91 TYR A CA 1
ATOM 696 C C . TYR A 1 91 ? -1.581 -9.816 -14.454 1.00 97.69 91 TYR A C 1
ATOM 698 O O . TYR A 1 91 ? -2.489 -10.446 -13.897 1.00 97.69 91 TYR A O 1
ATOM 706 N N . PRO A 1 92 ? -0.761 -10.362 -15.377 1.00 96.75 92 PRO A N 1
ATOM 707 C CA . PRO A 1 92 ? -0.938 -11.709 -15.906 1.00 96.75 92 PRO A CA 1
ATOM 708 C C . PRO A 1 92 ? -1.063 -12.792 -14.830 1.00 96.75 92 PRO A C 1
ATOM 710 O O . PRO A 1 92 ? -0.522 -12.701 -13.721 1.00 96.75 92 PRO A O 1
ATOM 713 N N . GLN A 1 93 ? -1.742 -13.883 -15.180 1.00 95.38 93 GLN A N 1
ATOM 714 C CA . GLN A 1 93 ? -1.835 -15.046 -14.304 1.00 95.38 93 GLN A CA 1
ATOM 715 C C . GLN A 1 93 ? -0.435 -15.562 -13.930 1.00 95.38 93 GLN A C 1
ATOM 717 O O . GLN A 1 93 ? 0.441 -15.719 -14.776 1.00 95.38 93 GLN A O 1
ATOM 722 N N . GLY A 1 94 ? -0.236 -15.848 -12.641 1.00 95.50 94 GLY A N 1
ATOM 723 C CA . GLY A 1 94 ? 1.055 -16.272 -12.094 1.00 95.50 94 GLY A CA 1
ATOM 724 C C . GLY A 1 94 ? 1.900 -15.132 -11.519 1.00 95.50 94 GLY A C 1
ATOM 725 O O . GLY A 1 94 ? 2.876 -15.416 -10.828 1.00 95.50 94 GLY A O 1
ATOM 726 N N . THR A 1 95 ? 1.520 -13.862 -11.717 1.00 97.38 95 THR A N 1
ATOM 727 C CA . THR A 1 95 ? 2.174 -12.743 -11.025 1.00 97.38 95 THR A CA 1
ATOM 728 C C . THR A 1 95 ? 1.987 -12.859 -9.502 1.00 97.38 95 THR A C 1
ATOM 730 O O . THR A 1 95 ? 0.844 -13.009 -9.052 1.00 97.38 95 THR A O 1
ATOM 733 N N . PRO A 1 96 ? 3.074 -12.760 -8.705 1.00 97.19 96 PRO A N 1
ATOM 734 C CA . PRO A 1 96 ? 3.036 -12.822 -7.245 1.00 97.19 96 PRO A CA 1
ATOM 735 C C . PRO A 1 96 ? 2.016 -11.881 -6.592 1.00 97.19 96 PRO A C 1
ATOM 737 O O . PRO A 1 96 ? 1.687 -10.814 -7.112 1.00 97.19 96 PRO A O 1
ATOM 740 N N . GLY A 1 97 ? 1.544 -12.266 -5.407 1.00 96.81 97 GLY A N 1
ATOM 741 C CA . GLY A 1 97 ? 0.578 -11.479 -4.643 1.00 96.81 97 GLY A CA 1
ATOM 742 C C . GLY A 1 97 ? -0.846 -11.492 -5.200 1.00 96.81 97 GLY A C 1
ATOM 743 O O . GLY A 1 97 ? -1.207 -12.279 -6.075 1.00 96.81 97 GLY A O 1
ATOM 744 N N . ILE A 1 98 ? -1.683 -10.614 -4.652 1.00 97.50 98 ILE A N 1
ATOM 745 C CA . ILE A 1 98 ? -3.103 -10.488 -5.004 1.00 97.50 98 ILE A CA 1
ATOM 746 C C . ILE A 1 98 ? -3.405 -9.071 -5.484 1.00 97.50 98 ILE A C 1
ATOM 748 O O . ILE A 1 98 ? -2.699 -8.138 -5.113 1.00 97.50 98 ILE A O 1
ATOM 752 N N . GLY A 1 99 ? -4.456 -8.900 -6.287 1.00 97.50 99 GLY A N 1
ATOM 753 C CA . GLY A 1 99 ? -4.953 -7.564 -6.651 1.00 97.50 99 GLY A CA 1
ATOM 754 C C . GLY A 1 99 ? -6.365 -7.244 -6.195 1.00 97.50 99 GLY A C 1
ATOM 755 O O . GLY A 1 99 ? -6.861 -6.152 -6.443 1.00 97.50 99 GLY A O 1
ATOM 756 N N . ALA A 1 100 ? -6.997 -8.182 -5.495 1.00 97.88 100 ALA A N 1
ATOM 757 C CA . ALA A 1 100 ? -8.275 -7.986 -4.842 1.00 97.88 100 ALA A CA 1
ATOM 758 C C . ALA A 1 100 ? -8.316 -8.776 -3.531 1.00 97.88 100 ALA A C 1
ATOM 760 O O . ALA A 1 100 ? -7.717 -9.848 -3.425 1.00 97.88 100 ALA A O 1
ATOM 761 N N . GLY A 1 101 ? -9.051 -8.271 -2.544 1.00 98.00 101 GLY A N 1
ATOM 762 C CA . GLY A 1 101 ? -9.209 -8.932 -1.254 1.00 98.00 101 GLY A CA 1
ATOM 763 C C . GLY A 1 101 ? -10.388 -8.385 -0.460 1.00 98.00 101 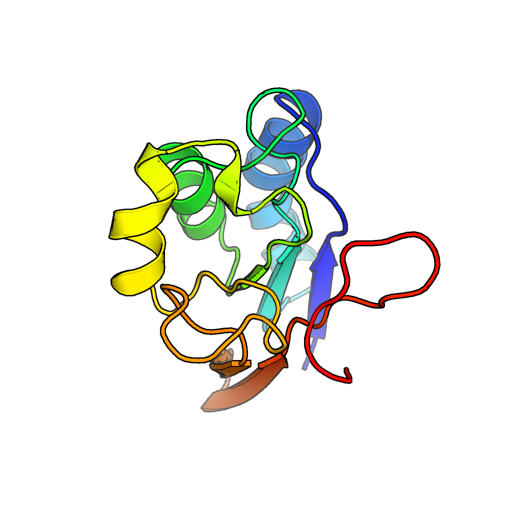GLY A C 1
ATOM 764 O O . GLY A 1 101 ? -10.815 -7.249 -0.662 1.00 98.00 101 GLY A O 1
ATOM 765 N N . LEU A 1 102 ? -10.917 -9.211 0.444 1.00 98.31 102 LEU A N 1
ATOM 766 C CA . LEU A 1 102 ? -11.989 -8.851 1.368 1.00 98.31 102 LEU A CA 1
ATOM 767 C C . LEU A 1 102 ? -11.423 -8.787 2.788 1.00 98.31 102 LEU A C 1
ATOM 769 O O . LEU A 1 102 ? -11.013 -9.806 3.342 1.00 98.31 102 LEU A O 1
ATOM 773 N N . TYR A 1 103 ? -11.425 -7.598 3.378 1.00 98.12 103 TYR A N 1
ATOM 774 C CA . TYR A 1 103 ? -10.749 -7.319 4.642 1.00 98.12 103 TYR A CA 1
ATOM 775 C C . TYR A 1 103 ? -11.751 -6.997 5.749 1.00 98.12 103 TYR A C 1
ATOM 777 O O . TYR A 1 103 ? -12.772 -6.359 5.480 1.00 98.12 103 TYR A O 1
ATOM 785 N N . PRO A 1 104 ? -11.500 -7.424 6.997 1.00 97.00 104 PRO A N 1
ATOM 786 C CA . PRO A 1 104 ? -12.315 -7.005 8.125 1.00 97.00 104 PRO A CA 1
ATOM 787 C C . PRO A 1 104 ? -12.121 -5.508 8.393 1.00 97.00 104 PRO A C 1
ATOM 789 O O . PRO A 1 104 ? -11.011 -4.990 8.318 1.00 97.00 104 PRO A O 1
ATOM 792 N N . ALA A 1 105 ? -13.205 -4.828 8.744 1.00 96.81 105 ALA A N 1
ATOM 793 C CA . ALA A 1 105 ? -13.205 -3.455 9.229 1.00 96.81 105 ALA A CA 1
ATOM 794 C C . ALA A 1 105 ? -13.819 -3.396 10.633 1.00 96.81 105 ALA A C 1
ATOM 796 O O . ALA A 1 105 ? -14.468 -4.343 11.100 1.00 96.81 105 ALA A O 1
ATOM 797 N N . ARG A 1 106 ? -13.645 -2.262 11.319 1.00 91.50 106 ARG A N 1
ATOM 798 C CA . ARG A 1 106 ? -14.213 -2.063 12.658 1.00 91.50 106 ARG A CA 1
ATOM 799 C C . ARG A 1 106 ? -15.738 -2.270 12.659 1.00 91.50 106 ARG A C 1
ATOM 801 O O . ARG A 1 106 ? -16.461 -1.870 11.740 1.00 91.50 106 ARG A O 1
ATOM 808 N N . GLY A 1 107 ? -16.229 -2.924 13.714 1.00 89.12 107 GLY A N 1
ATOM 809 C CA . GLY A 1 107 ? -17.654 -3.224 13.896 1.00 89.12 107 GLY A CA 1
ATOM 810 C C . GLY A 1 107 ? -18.162 -4.443 13.116 1.00 89.12 107 GLY A C 1
ATOM 811 O O . GLY A 1 107 ? -19.350 -4.501 12.816 1.00 89.12 107 GLY A O 1
ATOM 812 N N . GLY A 1 108 ? -17.285 -5.388 12.753 1.00 91.00 108 GLY A N 1
ATOM 813 C CA . GLY A 1 108 ? -17.665 -6.673 12.139 1.00 91.00 108 GLY A CA 1
ATOM 814 C C . GLY A 1 108 ? -18.017 -6.603 10.650 1.00 91.00 108 GLY A C 1
ATOM 815 O O . GLY A 1 108 ? -18.433 -7.597 10.058 1.00 91.00 108 GLY A O 1
ATOM 816 N N . ARG A 1 109 ? -17.847 -5.433 10.033 1.00 95.19 109 ARG A N 1
ATOM 817 C CA . ARG A 1 109 ? -18.090 -5.208 8.603 1.00 95.19 109 ARG A CA 1
ATOM 818 C C . ARG A 1 109 ? -16.888 -5.693 7.790 1.00 95.19 109 ARG A C 1
ATOM 820 O O . ARG A 1 109 ? -15.804 -5.891 8.334 1.00 95.19 109 ARG A O 1
ATOM 827 N N . LYS A 1 110 ? -17.068 -5.857 6.480 1.00 97.12 110 LYS A N 1
ATOM 828 C CA . LYS A 1 110 ? -15.988 -6.217 5.552 1.00 97.12 110 LYS A CA 1
ATOM 829 C C . LYS A 1 110 ? -15.891 -5.198 4.419 1.00 97.12 110 LYS A C 1
ATOM 831 O O . LYS A 1 110 ? -16.918 -4.676 3.991 1.00 97.12 110 LYS A O 1
ATOM 836 N N . VAL A 1 111 ? -14.676 -4.934 3.949 1.00 98.31 111 VAL A N 1
ATOM 837 C CA . VAL A 1 111 ? -14.375 -4.012 2.845 1.00 98.31 111 VAL A CA 1
ATOM 838 C C . VAL A 1 111 ? -13.660 -4.786 1.746 1.00 98.31 111 VAL A C 1
ATOM 840 O O . VAL A 1 111 ? -12.638 -5.423 1.999 1.00 98.31 111 VAL A O 1
ATOM 843 N N . ALA A 1 112 ? -14.215 -4.756 0.534 1.00 98.25 112 ALA A N 1
ATOM 844 C CA . ALA A 1 112 ? -13.541 -5.272 -0.650 1.00 98.25 112 ALA A CA 1
ATOM 845 C C . ALA A 1 112 ? -12.632 -4.176 -1.216 1.00 98.25 112 ALA A C 1
ATOM 847 O O . ALA A 1 112 ? -13.100 -3.070 -1.480 1.00 98.25 112 ALA A O 1
ATOM 848 N N . VAL A 1 113 ? -11.347 -4.481 -1.389 1.00 98.62 113 VAL A N 1
ATOM 849 C CA . VAL A 1 113 ? -10.369 -3.580 -2.013 1.00 98.62 113 VAL A CA 1
ATOM 850 C C . VAL A 1 113 ? -9.840 -4.258 -3.263 1.00 98.62 113 VAL A C 1
ATOM 852 O O . VAL A 1 113 ? -9.442 -5.424 -3.196 1.00 98.62 113 VAL A O 1
ATOM 855 N N . ILE A 1 114 ? -9.864 -3.533 -4.378 1.00 98.31 114 ILE A N 1
ATOM 856 C CA . ILE A 1 114 ? -9.368 -3.969 -5.681 1.00 98.31 114 ILE A CA 1
ATOM 857 C C . ILE A 1 114 ? -8.450 -2.863 -6.201 1.00 98.31 114 ILE A C 1
ATOM 859 O O . ILE A 1 114 ? -8.861 -1.704 -6.255 1.00 98.31 114 ILE A O 1
ATOM 863 N N . SER A 1 115 ? -7.224 -3.220 -6.573 1.00 97.25 115 SER A N 1
ATOM 864 C CA . SER A 1 115 ? -6.297 -2.344 -7.294 1.00 97.25 115 SER A CA 1
ATOM 865 C C . SER A 1 115 ? -6.309 -2.742 -8.766 1.00 97.25 115 SER A C 1
ATOM 867 O O . SER A 1 115 ? -6.293 -3.929 -9.073 1.00 97.25 115 SER A O 1
ATOM 869 N N . VAL A 1 116 ? -6.357 -1.782 -9.687 1.00 97.75 116 VAL A N 1
ATOM 870 C CA . VAL A 1 116 ? -6.370 -2.024 -11.140 1.00 97.75 116 VAL A CA 1
ATOM 871 C C . VAL A 1 116 ? -5.505 -0.965 -11.812 1.00 97.75 116 VAL A C 1
ATOM 873 O O . VAL A 1 116 ? -5.511 0.186 -11.384 1.00 97.75 116 VAL A O 1
ATOM 876 N N . MET A 1 117 ? -4.770 -1.341 -12.859 1.00 97.81 117 MET A N 1
ATOM 877 C CA . MET A 1 117 ? -3.942 -0.413 -13.627 1.00 97.81 117 MET A CA 1
ATOM 878 C C . MET A 1 117 ? -4.550 -0.161 -15.005 1.00 97.81 117 MET A C 1
ATOM 880 O O . MET A 1 117 ? -4.813 -1.090 -15.770 1.00 97.81 117 MET A O 1
ATOM 884 N N . CYS A 1 118 ? -4.764 1.110 -15.332 1.00 97.44 118 CYS A N 1
ATOM 885 C CA . CYS A 1 118 ? -5.183 1.529 -16.666 1.00 97.44 118 CYS A CA 1
ATOM 886 C C . CYS A 1 118 ? -4.067 1.294 -17.700 1.00 97.44 118 CYS A C 1
ATOM 888 O O . CYS A 1 118 ? -2.908 1.122 -17.349 1.00 97.44 118 CYS A O 1
ATOM 890 N N . ARG A 1 119 ? -4.414 1.294 -18.994 1.00 97.69 119 ARG A N 1
ATOM 891 C CA . ARG A 1 119 ? -3.469 0.949 -20.081 1.00 97.69 119 ARG A CA 1
ATOM 892 C C . ARG A 1 119 ? -3.148 2.096 -21.036 1.00 97.69 119 ARG A C 1
ATOM 894 O O . ARG A 1 119 ? -2.274 1.969 -21.887 1.00 97.69 119 ARG A O 1
ATOM 901 N N . LEU A 1 120 ? -3.868 3.215 -20.945 1.00 97.25 120 LEU A N 1
ATOM 902 C CA . LEU A 1 120 ? -3.594 4.366 -21.801 1.00 97.25 120 LEU A CA 1
ATOM 903 C C . LEU A 1 120 ? -2.270 5.004 -21.359 1.00 97.25 120 LEU A C 1
ATOM 905 O O . LEU A 1 120 ? -2.178 5.477 -20.233 1.00 97.25 120 LEU A O 1
ATOM 909 N N . PHE A 1 121 ? -1.271 5.012 -22.246 1.00 97.31 121 PHE A N 1
ATOM 910 C CA . PHE A 1 121 ? 0.096 5.487 -21.964 1.00 97.31 121 PHE A CA 1
ATOM 911 C C . PHE A 1 121 ? 0.835 4.707 -20.858 1.00 97.31 121 PHE A C 1
ATOM 913 O O . PHE A 1 121 ? 1.753 5.240 -20.241 1.00 97.31 121 PHE A O 1
ATOM 920 N N . MET A 1 122 ? 0.447 3.451 -20.620 1.00 96.88 122 MET A N 1
ATOM 921 C CA . MET A 1 122 ? 1.045 2.556 -19.622 1.00 96.88 122 MET A CA 1
ATOM 922 C C . MET A 1 122 ? 1.344 1.184 -20.242 1.00 96.88 122 MET A C 1
ATOM 924 O O . MET A 1 122 ? 1.074 0.955 -21.424 1.00 96.88 122 MET A O 1
ATOM 928 N N . ASP A 1 123 ? 1.901 0.271 -19.447 1.00 93.06 123 ASP A N 1
ATOM 929 C CA . ASP A 1 123 ? 2.217 -1.085 -19.890 1.00 93.06 123 ASP A CA 1
ATOM 930 C C . ASP A 1 123 ? 0.973 -1.854 -20.383 1.00 93.06 123 ASP A C 1
ATOM 932 O O . ASP A 1 123 ? -0.139 -1.673 -19.866 1.00 93.06 123 ASP A O 1
ATOM 936 N N . PRO A 1 124 ? 1.135 -2.747 -21.379 1.00 95.44 124 PRO A N 1
ATOM 937 C CA . PRO A 1 124 ? 0.035 -3.503 -21.969 1.00 95.44 124 PRO A CA 1
ATOM 938 C C . PRO A 1 124 ? -0.383 -4.682 -21.075 1.00 95.44 124 PRO A C 1
ATOM 940 O O . PRO A 1 124 ? -0.106 -5.841 -21.376 1.00 95.44 124 PRO A O 1
ATOM 943 N N . LEU A 1 125 ? -1.060 -4.379 -19.969 1.00 97.00 125 LEU A N 1
ATOM 944 C CA . LEU A 1 125 ? -1.655 -5.372 -19.070 1.00 97.00 125 LEU A CA 1
ATOM 945 C C . LEU A 1 125 ? -2.985 -5.936 -19.610 1.00 97.00 125 LEU A C 1
ATOM 947 O O . LEU A 1 125 ? -3.503 -5.497 -20.651 1.00 97.00 125 LEU A O 1
ATOM 951 N N . ASP A 1 126 ? -3.565 -6.901 -18.889 1.00 97.25 126 ASP A N 1
ATOM 952 C CA . ASP A 1 126 ? -4.898 -7.422 -19.204 1.00 97.25 126 ASP A CA 1
ATOM 953 C C . ASP A 1 126 ? -5.946 -6.299 -19.136 1.00 97.25 126 ASP A C 1
ATOM 955 O O . ASP A 1 126 ? -5.725 -5.242 -18.528 1.00 97.25 126 ASP A O 1
ATOM 959 N N . CYS A 1 127 ? -7.089 -6.498 -19.801 1.00 95.31 127 CYS A N 1
ATOM 960 C CA . CYS A 1 127 ? -8.153 -5.498 -19.812 1.00 95.31 127 CYS A CA 1
ATOM 961 C C . CYS A 1 127 ? -8.617 -5.201 -18.374 1.00 95.31 127 CYS A C 1
ATOM 963 O O . CYS A 1 127 ? -9.048 -6.142 -17.706 1.00 95.31 127 CYS A O 1
ATOM 965 N N . PRO A 1 128 ? -8.497 -3.942 -17.906 1.00 92.25 128 PRO A N 1
ATOM 966 C CA . PRO A 1 128 ? -8.913 -3.548 -16.564 1.00 92.25 128 PRO A CA 1
ATOM 967 C C . PRO A 1 128 ? -10.432 -3.603 -16.386 1.00 92.25 128 PRO A C 1
ATOM 969 O O . PRO A 1 128 ? -11.154 -3.427 -17.398 1.00 92.25 128 PRO A O 1
#

Foldseek 3Di:
DAEEEAEEQAEPVSLCCQLVCLLVCCVVVVHFAYEYEHCRHHNGAADAPVSVVSNVVSPHQAYEYAQRNPVDVRVQVVQQVDQRYAYAQQADPPRHHHQWDWGATPPRDIDIGGHHYDDVVHDPTHDD